Protein AF-A0AAV5I0A6-F1 (afdb_monomer_lite)

pLDDT: mean 80.58, std 17.85, range [35.38, 98.12]

Radius of gyration: 19.52 Å; chains: 1; bounding box: 38×43×56 Å

InterPro domains:
  IPR002885 Pentatricopeptide repeat [PS51375] (65-99)
  IPR002885 Pentatricopeptide repeat [TIGR00756] (70-101)
  IPR011990 Tetratricopeptide-like helical domain superfamily [G3DSA:1.25.40.10] (4-152)
  IPR044646 Pentatricopeptide repeat-containing protein EMB1417-like [PTHR46782] (16-149)

Foldseek 3Di:
DVVVVVVVVVVVVLLVVVVVCVVVVPDPDLVVLLVSLVVCLVVVVLVSNVVSVVVCCVPPVQNRALSVLLSNLVSCLSVVNLVVLVVSVVSCVVSVNQHDPVSLVSNLVSCVVVVNNVVSLVSCVVRPDQWDFDQDPNDTDIDGDPSPPPPPPPD

Secondary structure (DSSP, 8-state):
-HHHHHHHHHHHHHHHHHHHHHHTTS---HHHHHHHHHHHHHTT-HHHHHHHHHHHHHH-TTT--HHHHHHHHHHHHHTT-HHHHHHHHHHHHHTT-PPPHHHHHHHHHHHHHTT-HHHHHHHHHHHS-SEEEEEETTEEEEEE-STTTTSSS--

Sequence (155 aa):
MVYVVSLNYMRLSGCQLAKWMLGKGQGTTMGTYDTLLLAFDVDKRVDEAESLWNMILHTHTRSISKRLFSRMISLYDHHNMPEKMIEVFADMEELGVRPDEDTVRRIASAFKKLRQEEKQKLVLRRYMSKWKFVHFQDERVRMRRYLSEDEDSIN

Structure (mmCIF, N/CA/C/O backbone):
data_AF-A0AAV5I0A6-F1
#
_entry.id   AF-A0AAV5I0A6-F1
#
loop_
_atom_site.group_PDB
_atom_site.id
_atom_site.type_symbol
_atom_site.label_atom_id
_atom_site.label_alt_id
_atom_site.label_comp_id
_atom_site.label_asym_id
_atom_site.label_entity_id
_atom_site.label_seq_id
_atom_site.pdbx_PDB_ins_code
_atom_site.Cartn_x
_atom_site.Cartn_y
_atom_site.Cartn_z
_atom_site.occupancy
_atom_site.B_iso_or_equiv
_atom_site.auth_seq_id
_atom_site.auth_comp_id
_atom_site.auth_asym_id
_atom_site.auth_atom_id
_atom_site.pdbx_PDB_model_num
ATOM 1 N N . MET A 1 1 ? 14.684 28.749 -17.707 1.00 46.88 1 MET A N 1
ATOM 2 C CA . MET A 1 1 ? 14.200 27.929 -18.845 1.00 46.88 1 MET A CA 1
ATOM 3 C C . MET A 1 1 ? 14.902 26.574 -18.992 1.00 46.88 1 MET A C 1
ATOM 5 O O . MET A 1 1 ? 14.248 25.650 -19.443 1.00 46.88 1 MET A O 1
ATOM 9 N N . VAL A 1 2 ? 16.157 26.394 -18.558 1.00 43.47 2 VAL A N 1
ATOM 10 C CA . VAL A 1 2 ? 16.893 25.112 -18.701 1.00 43.47 2 VAL A CA 1
ATOM 11 C C . VAL A 1 2 ? 16.328 23.967 -17.829 1.00 43.47 2 VAL A C 1
ATOM 13 O O . VAL A 1 2 ? 16.230 22.832 -18.280 1.00 43.47 2 VAL A O 1
ATOM 16 N N . TYR A 1 3 ? 15.844 24.266 -16.617 1.00 35.38 3 TYR A N 1
ATOM 17 C CA . TYR A 1 3 ? 15.277 23.263 -15.696 1.00 35.38 3 TYR A CA 1
ATOM 18 C C . TYR A 1 3 ? 13.961 22.636 -16.173 1.00 35.38 3 TYR A C 1
ATOM 20 O O . TYR A 1 3 ? 13.725 21.451 -15.964 1.00 35.38 3 TYR A O 1
ATOM 28 N N . VAL A 1 4 ? 13.112 23.414 -16.847 1.00 40.81 4 VAL A N 1
ATOM 29 C CA . VAL A 1 4 ? 11.806 22.944 -17.336 1.00 40.81 4 VAL A CA 1
ATOM 30 C C . VAL A 1 4 ? 11.981 21.974 -18.508 1.00 40.81 4 VAL A C 1
ATOM 32 O O . VAL A 1 4 ? 11.193 21.047 -18.659 1.00 40.81 4 VAL A O 1
ATOM 35 N N . VAL A 1 5 ? 13.038 22.135 -19.310 1.00 39.62 5 VAL A N 1
ATOM 36 C CA . VAL A 1 5 ? 13.347 21.240 -20.435 1.00 39.62 5 VAL A CA 1
ATOM 37 C C . VAL A 1 5 ? 13.942 19.919 -19.938 1.00 39.62 5 VAL A C 1
ATOM 39 O O . VAL A 1 5 ? 13.497 18.870 -20.393 1.00 39.62 5 VAL A O 1
ATOM 42 N N . SER A 1 6 ? 14.843 19.938 -18.945 1.00 46.62 6 SER A N 1
ATOM 43 C CA . SER A 1 6 ? 15.351 18.705 -18.311 1.00 46.62 6 SER A CA 1
ATOM 44 C C . SER A 1 6 ? 14.270 17.932 -17.553 1.00 46.62 6 SER A C 1
ATOM 46 O O . SER A 1 6 ? 14.219 16.708 -17.661 1.00 46.62 6 SER A O 1
ATOM 48 N N . LEU A 1 7 ? 13.361 18.620 -16.846 1.00 45.78 7 LEU A N 1
ATOM 49 C CA . LEU A 1 7 ? 12.215 17.952 -16.224 1.00 45.78 7 LEU A CA 1
ATOM 50 C C . LEU A 1 7 ? 11.287 17.348 -17.279 1.00 45.78 7 LEU A C 1
ATOM 52 O O . LEU A 1 7 ? 10.890 16.205 -17.125 1.00 45.78 7 LEU A O 1
ATOM 56 N N . ASN A 1 8 ? 10.972 18.058 -18.370 1.00 42.03 8 ASN A N 1
ATOM 57 C CA . ASN A 1 8 ? 10.131 17.508 -19.442 1.00 42.03 8 ASN A CA 1
ATOM 58 C C . ASN A 1 8 ? 10.797 16.335 -20.188 1.00 42.03 8 ASN A C 1
ATOM 60 O O . ASN A 1 8 ? 10.099 15.401 -20.583 1.00 42.03 8 ASN A O 1
ATOM 64 N N . TYR A 1 9 ? 12.129 16.324 -20.310 1.00 47.38 9 TYR A N 1
ATOM 65 C CA . TYR A 1 9 ? 12.881 15.182 -20.843 1.00 47.38 9 TYR A CA 1
ATOM 66 C C . TYR A 1 9 ? 12.812 13.949 -19.924 1.00 47.38 9 TYR A C 1
ATOM 68 O O . TYR A 1 9 ? 12.646 12.835 -20.422 1.00 47.38 9 TYR A O 1
ATOM 76 N N . MET A 1 10 ? 12.856 14.116 -18.594 1.00 48.41 10 MET A N 1
ATOM 77 C CA . MET A 1 10 ? 12.608 13.021 -17.631 1.00 48.41 10 MET A CA 1
ATOM 78 C C . MET A 1 10 ? 11.121 12.608 -17.568 1.00 48.41 10 MET A C 1
ATOM 80 O O . MET A 1 10 ? 10.777 11.433 -17.425 1.00 48.41 10 MET A O 1
ATOM 84 N N . ARG A 1 11 ? 10.212 13.571 -17.760 1.00 46.62 11 ARG A N 1
ATOM 85 C CA . ARG A 1 11 ? 8.754 13.383 -17.722 1.00 46.62 11 ARG A CA 1
ATOM 86 C C . ARG A 1 11 ? 8.248 12.516 -18.875 1.00 46.62 11 ARG A C 1
ATOM 88 O O . ARG A 1 11 ? 7.409 11.653 -18.659 1.00 46.62 11 ARG A O 1
ATOM 95 N N . LEU A 1 12 ? 8.784 12.663 -20.085 1.00 50.75 12 LEU A N 1
ATOM 96 C CA . LEU A 1 12 ? 8.392 11.817 -21.225 1.00 50.75 12 LEU A CA 1
ATOM 97 C C . LEU A 1 12 ? 9.100 10.452 -21.245 1.00 50.75 12 LEU A C 1
ATOM 99 O O . LEU A 1 12 ? 8.555 9.482 -21.778 1.00 50.75 12 LEU A O 1
ATOM 103 N N . SER A 1 13 ? 10.277 10.341 -20.625 1.00 57.84 13 SER A N 1
ATOM 104 C CA . SER A 1 13 ? 11.087 9.122 -20.678 1.00 57.84 13 SER A CA 1
ATOM 105 C C . SER A 1 13 ? 10.595 8.010 -19.755 1.00 57.84 13 SER A C 1
ATOM 107 O O . SER A 1 13 ? 10.750 6.863 -20.133 1.00 57.84 13 SER A O 1
ATOM 109 N N . GLY A 1 14 ? 9.926 8.274 -18.627 1.00 55.72 14 GLY A N 1
ATOM 110 C CA . GLY A 1 14 ? 9.429 7.202 -17.734 1.00 55.72 14 GLY A CA 1
ATOM 111 C C . GLY A 1 14 ? 8.536 6.154 -18.429 1.00 55.72 14 GLY A C 1
ATOM 112 O O . GLY A 1 14 ? 8.815 4.955 -18.391 1.00 55.72 14 GLY A O 1
ATOM 113 N N . CYS A 1 15 ? 7.504 6.600 -19.153 1.00 57.00 15 CYS A N 1
ATOM 114 C CA . CYS A 1 15 ? 6.607 5.715 -19.908 1.00 57.00 15 CYS A CA 1
ATOM 115 C C . CYS A 1 15 ? 7.276 5.080 -21.138 1.00 57.00 15 CYS A C 1
ATOM 117 O O . CYS A 1 15 ? 6.988 3.932 -21.479 1.00 57.00 15 CYS A O 1
ATOM 119 N N . GLN A 1 16 ? 8.170 5.806 -21.815 1.00 60.44 16 GLN A N 1
ATOM 120 C CA . GLN A 1 16 ? 8.920 5.276 -22.959 1.00 60.44 16 GLN A CA 1
ATOM 121 C C . GLN A 1 16 ? 9.974 4.252 -22.526 1.00 60.44 16 GLN A C 1
ATOM 123 O O . GLN A 1 16 ? 10.158 3.253 -2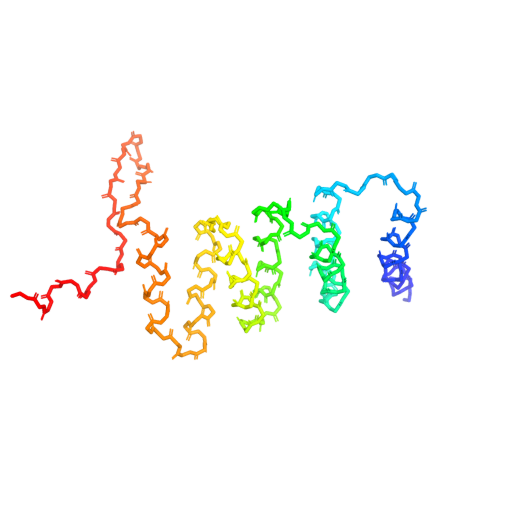3.210 1.00 60.44 16 GLN A O 1
ATOM 128 N N . LEU A 1 17 ? 10.608 4.458 -21.374 1.00 58.78 17 LEU A N 1
ATOM 129 C CA . LEU A 1 17 ? 11.594 3.570 -20.771 1.00 58.78 17 LEU A CA 1
ATOM 130 C C . LEU A 1 17 ? 10.922 2.292 -20.279 1.00 58.78 17 LEU A C 1
ATOM 132 O O . LEU A 1 17 ? 11.409 1.211 -20.589 1.00 58.78 17 LEU A O 1
ATOM 136 N N . ALA A 1 18 ? 9.758 2.394 -19.625 1.00 58.69 18 ALA A N 1
ATOM 137 C CA . ALA A 1 18 ? 8.948 1.227 -19.287 1.00 58.69 18 ALA A CA 1
ATOM 138 C C . ALA A 1 18 ? 8.587 0.426 -20.551 1.00 58.69 18 ALA A C 1
ATOM 140 O O . ALA A 1 18 ? 8.873 -0.766 -20.623 1.00 58.69 18 ALA A O 1
ATOM 141 N N . LYS A 1 19 ? 8.055 1.081 -21.595 1.00 63.09 19 LYS A N 1
ATOM 142 C CA . LYS A 1 19 ? 7.735 0.428 -22.880 1.00 63.09 19 LYS A CA 1
ATOM 143 C C . LYS A 1 19 ? 8.963 -0.188 -23.564 1.00 63.09 19 LYS A C 1
ATOM 145 O O . LYS A 1 19 ? 8.866 -1.287 -24.102 1.00 63.09 19 LYS A O 1
ATOM 150 N N . TRP A 1 20 ? 10.111 0.486 -23.534 1.00 65.44 20 TRP A N 1
ATOM 151 C CA . TRP A 1 20 ? 11.358 0.018 -24.145 1.00 65.44 20 TRP A CA 1
ATOM 152 C C . TRP A 1 20 ? 11.959 -1.177 -23.396 1.00 65.44 20 TRP A C 1
ATOM 154 O O . TRP A 1 20 ? 12.322 -2.168 -24.027 1.00 65.44 20 TRP A O 1
ATOM 164 N N . MET A 1 21 ? 12.005 -1.124 -22.061 1.00 62.78 21 MET A N 1
ATOM 165 C CA . MET A 1 21 ? 12.484 -2.227 -21.222 1.00 62.78 21 MET A CA 1
ATOM 166 C C . MET A 1 21 ? 11.595 -3.466 -21.366 1.00 62.78 21 MET A C 1
ATOM 168 O O . MET A 1 21 ? 12.098 -4.581 -21.491 1.00 62.78 21 MET A O 1
ATOM 172 N N . LEU A 1 22 ? 10.275 -3.267 -21.434 1.00 60.78 22 LEU A N 1
ATOM 173 C CA . LEU A 1 22 ? 9.309 -4.345 -21.647 1.00 60.78 22 LEU A CA 1
ATOM 174 C C . LEU A 1 22 ? 9.416 -4.944 -23.059 1.00 60.78 22 LEU A C 1
ATOM 176 O O . LEU A 1 22 ? 9.410 -6.162 -23.206 1.00 60.78 22 LEU A O 1
ATOM 180 N N . GLY A 1 23 ? 9.596 -4.115 -24.093 1.00 60.81 23 GLY A N 1
ATOM 181 C CA . GLY A 1 23 ? 9.735 -4.566 -25.484 1.00 60.81 23 GLY A CA 1
ATOM 182 C C . GLY A 1 23 ? 11.017 -5.353 -25.784 1.00 60.81 23 GLY A C 1
ATOM 183 O O . GLY A 1 23 ? 11.106 -6.004 -26.822 1.00 60.81 23 GLY A O 1
ATOM 184 N N . LYS A 1 24 ? 12.015 -5.312 -24.891 1.00 58.19 24 LYS A N 1
ATOM 185 C CA . LYS A 1 24 ? 13.283 -6.048 -25.028 1.00 5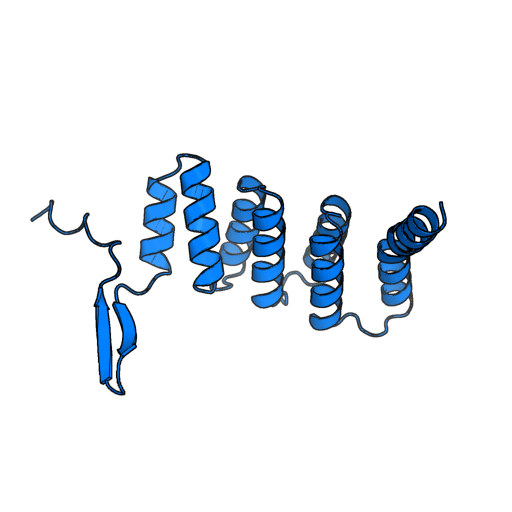8.19 24 LYS A CA 1
ATOM 186 C C . LYS A 1 24 ? 13.324 -7.362 -24.242 1.00 58.19 24 LYS A C 1
ATOM 188 O O . LYS A 1 24 ? 14.305 -8.089 -24.370 1.00 58.19 24 LYS A O 1
ATOM 193 N N . GLY A 1 25 ? 12.302 -7.670 -23.435 1.00 53.81 25 GLY A N 1
ATOM 194 C CA . GLY A 1 25 ? 12.231 -8.904 -22.638 1.00 53.81 25 GLY A CA 1
ATOM 195 C C . GLY A 1 25 ? 13.320 -9.046 -21.561 1.00 53.81 25 GLY A C 1
ATOM 196 O O . GLY A 1 25 ? 13.416 -10.090 -20.921 1.00 53.81 25 GLY A O 1
ATOM 197 N N . GLN A 1 26 ? 14.145 -8.018 -21.344 1.00 47.72 26 GLN A N 1
ATOM 198 C CA . GLN A 1 26 ? 15.196 -8.013 -20.332 1.00 47.72 26 GLN A CA 1
ATOM 199 C C . GLN A 1 26 ? 14.718 -7.251 -19.096 1.00 47.72 26 GLN A C 1
ATOM 201 O O . GLN A 1 26 ? 14.418 -6.062 -19.159 1.00 47.72 26 GLN A O 1
ATOM 206 N N . GLY A 1 27 ? 14.685 -7.931 -17.949 1.00 53.25 27 GLY A N 1
ATOM 207 C CA . GLY A 1 27 ? 14.543 -7.262 -16.656 1.00 53.25 27 GLY A CA 1
ATOM 208 C C . GLY A 1 27 ? 13.115 -6.935 -16.217 1.00 53.25 27 GLY A C 1
ATOM 209 O O . GLY A 1 27 ? 12.938 -5.985 -15.460 1.00 53.25 27 GLY A O 1
ATOM 210 N N . THR A 1 28 ? 12.099 -7.720 -16.586 1.00 64.62 28 THR A N 1
ATOM 211 C CA . THR A 1 28 ? 10.746 -7.637 -15.988 1.00 64.62 28 THR A CA 1
ATOM 212 C C . THR A 1 28 ? 10.690 -8.324 -14.623 1.00 64.62 28 THR A C 1
ATOM 214 O O . THR A 1 28 ? 9.885 -9.216 -14.369 1.00 64.62 28 THR A O 1
ATOM 217 N N . THR A 1 29 ? 11.617 -7.963 -13.740 1.00 77.38 29 THR A N 1
ATOM 218 C CA . THR A 1 29 ? 11.633 -8.481 -12.372 1.00 77.38 29 THR A CA 1
ATOM 219 C C . THR A 1 29 ? 10.771 -7.601 -11.475 1.00 77.38 29 THR A C 1
ATOM 221 O O . THR A 1 29 ? 10.590 -6.410 -11.733 1.00 77.38 29 THR A O 1
ATOM 224 N N . MET A 1 30 ? 10.289 -8.164 -10.366 1.00 82.88 30 MET A N 1
ATOM 225 C CA . MET A 1 30 ? 9.542 -7.412 -9.350 1.00 82.88 30 MET A CA 1
ATOM 226 C C . MET A 1 30 ? 10.318 -6.184 -8.835 1.00 82.88 30 MET A C 1
ATOM 228 O O . MET A 1 30 ? 9.706 -5.178 -8.491 1.00 82.88 30 MET A O 1
ATOM 232 N N . GLY A 1 31 ? 11.658 -6.236 -8.827 1.00 83.88 31 GLY A N 1
ATOM 233 C CA . GLY A 1 31 ? 12.511 -5.109 -8.439 1.00 83.88 31 GLY A CA 1
ATOM 234 C C . GLY A 1 31 ? 12.450 -3.937 -9.423 1.00 83.88 31 GLY A C 1
ATOM 235 O O . GLY A 1 31 ? 12.377 -2.790 -9.000 1.00 83.88 31 GLY A O 1
ATOM 236 N N . THR A 1 32 ? 12.398 -4.216 -10.725 1.00 83.62 32 THR A N 1
ATOM 237 C CA . THR A 1 32 ? 12.249 -3.186 -11.763 1.00 83.62 32 THR A CA 1
ATOM 238 C C . THR A 1 32 ? 10.918 -2.453 -11.636 1.00 83.62 32 THR A C 1
ATOM 240 O O . THR A 1 32 ? 10.880 -1.224 -11.669 1.00 83.62 32 THR A O 1
ATOM 243 N N . TYR A 1 33 ? 9.826 -3.202 -11.451 1.00 87.69 33 TYR A N 1
ATOM 244 C CA . TYR A 1 33 ? 8.502 -2.623 -11.234 1.00 87.69 33 TYR A CA 1
ATOM 245 C C . TYR A 1 33 ? 8.467 -1.754 -9.978 1.00 87.69 33 TYR A C 1
ATOM 247 O O . TYR A 1 33 ? 7.938 -0.647 -10.018 1.00 87.69 33 TYR A O 1
ATOM 255 N N . ASP A 1 34 ? 9.093 -2.214 -8.892 1.00 90.75 34 ASP A N 1
ATOM 256 C CA . ASP A 1 34 ? 9.232 -1.442 -7.658 1.00 90.75 34 ASP A CA 1
ATOM 257 C C . ASP A 1 34 ? 9.938 -0.106 -7.939 1.00 90.75 34 ASP A C 1
ATOM 259 O O . ASP A 1 34 ? 9.389 0.951 -7.637 1.00 90.75 34 ASP A O 1
ATOM 263 N N . THR A 1 35 ? 11.109 -0.116 -8.579 1.00 89.88 35 THR A N 1
ATOM 264 C CA . THR A 1 35 ? 11.845 1.120 -8.893 1.00 89.88 35 THR A CA 1
ATOM 265 C C . THR A 1 35 ? 11.038 2.084 -9.765 1.00 89.88 35 THR A C 1
ATOM 267 O O . THR A 1 35 ? 11.026 3.282 -9.485 1.00 89.88 35 THR A O 1
ATOM 270 N N . LEU A 1 36 ? 10.328 1.586 -10.781 1.00 89.44 36 LEU A N 1
ATOM 271 C CA . LEU A 1 36 ? 9.495 2.425 -11.649 1.00 89.44 36 LEU A CA 1
ATOM 272 C C . LEU A 1 36 ? 8.324 3.057 -10.890 1.00 89.44 36 LEU A C 1
ATOM 274 O O . LEU A 1 36 ? 8.098 4.258 -11.010 1.00 89.44 36 LEU A O 1
ATOM 278 N N . LEU A 1 37 ? 7.620 2.280 -10.062 1.00 92.75 37 LEU A N 1
ATOM 279 C CA . LEU A 1 37 ? 6.537 2.803 -9.226 1.00 92.75 37 LEU A CA 1
ATOM 280 C C . LEU A 1 37 ? 7.041 3.856 -8.232 1.00 92.75 37 LEU A C 1
ATOM 282 O O . LEU A 1 37 ? 6.356 4.848 -8.005 1.00 92.75 37 LEU A O 1
ATOM 286 N N . LEU A 1 38 ? 8.245 3.680 -7.672 1.00 92.38 38 LEU A N 1
ATOM 287 C CA . LEU A 1 38 ? 8.856 4.694 -6.805 1.00 92.38 38 LEU A CA 1
ATOM 288 C C . LEU A 1 38 ? 9.139 5.995 -7.559 1.00 92.38 38 LEU A C 1
ATOM 290 O O . LEU A 1 38 ? 8.876 7.071 -7.035 1.00 92.38 38 LEU A O 1
ATOM 294 N N . ALA A 1 39 ? 9.678 5.901 -8.776 1.00 89.50 39 ALA A N 1
ATOM 295 C CA . ALA A 1 39 ? 9.961 7.077 -9.589 1.00 89.50 39 ALA A CA 1
ATOM 296 C C . ALA A 1 39 ? 8.672 7.849 -9.913 1.00 89.50 39 ALA A C 1
ATOM 298 O O . ALA A 1 39 ? 8.631 9.067 -9.756 1.00 89.50 39 ALA A O 1
ATOM 299 N N . PHE A 1 40 ? 7.597 7.142 -10.280 1.00 91.06 40 PHE A N 1
ATOM 300 C CA . PHE A 1 40 ? 6.303 7.778 -10.524 1.00 91.06 40 PHE A CA 1
ATOM 301 C C . PHE A 1 40 ? 5.695 8.408 -9.266 1.00 91.06 40 PHE A C 1
ATOM 303 O O . PHE A 1 40 ? 5.126 9.494 -9.358 1.00 91.06 40 PHE A O 1
ATOM 310 N N . ASP A 1 41 ? 5.844 7.773 -8.100 1.00 93.94 41 ASP A N 1
ATOM 311 C CA . ASP A 1 41 ? 5.402 8.340 -6.821 1.00 93.94 41 ASP A CA 1
ATOM 312 C C . ASP A 1 41 ? 6.090 9.685 -6.533 1.00 93.94 41 ASP A C 1
ATOM 314 O O . ASP A 1 41 ? 5.426 10.702 -6.319 1.00 93.94 41 ASP A O 1
ATOM 318 N N . VAL A 1 42 ? 7.426 9.711 -6.620 1.00 91.25 42 VAL A N 1
ATOM 319 C CA . VAL A 1 42 ? 8.244 10.912 -6.374 1.00 91.25 42 VAL A CA 1
ATOM 320 C C . VAL A 1 42 ? 7.914 12.033 -7.365 1.00 91.25 42 VAL A C 1
ATOM 322 O O . VAL A 1 42 ? 7.811 13.196 -6.968 1.00 91.25 42 VAL A O 1
ATOM 325 N N . ASP A 1 43 ? 7.678 11.691 -8.632 1.00 90.19 43 ASP A N 1
ATOM 326 C CA . ASP A 1 43 ? 7.323 12.649 -9.684 1.00 90.19 43 ASP A CA 1
ATOM 327 C C . ASP A 1 43 ? 5.844 13.090 -9.650 1.00 90.19 43 ASP A C 1
ATOM 329 O O . ASP A 1 43 ? 5.432 13.916 -10.471 1.00 90.19 43 ASP A O 1
ATOM 333 N N . LYS A 1 44 ? 5.031 12.563 -8.721 1.00 91.75 44 LYS A N 1
ATOM 334 C CA . LYS A 1 44 ? 3.574 12.792 -8.629 1.00 91.75 44 LYS A CA 1
ATOM 335 C C . LYS A 1 44 ? 2.806 12.378 -9.890 1.00 91.75 44 LYS A C 1
ATOM 337 O O . LYS A 1 44 ? 1.823 13.004 -10.285 1.00 91.75 44 LYS A O 1
ATOM 342 N N . ARG A 1 45 ? 3.275 11.317 -10.538 1.00 90.69 45 ARG A N 1
ATOM 343 C CA . ARG A 1 45 ? 2.784 10.778 -11.811 1.00 90.69 45 ARG A CA 1
ATOM 344 C C . ARG A 1 45 ? 1.853 9.591 -11.578 1.00 90.69 45 ARG A C 1
ATOM 346 O O . ARG A 1 45 ? 2.137 8.467 -11.987 1.00 90.69 45 ARG A O 1
ATOM 353 N N . VAL A 1 46 ? 0.751 9.845 -10.872 1.00 93.81 46 VAL A N 1
ATOM 354 C CA . VAL A 1 46 ? -0.149 8.785 -10.389 1.00 93.81 46 VAL A CA 1
ATOM 355 C C . VAL A 1 46 ? -0.738 7.981 -11.547 1.00 93.81 46 VAL A C 1
ATOM 357 O O . VAL A 1 46 ? -0.579 6.769 -11.553 1.00 93.81 46 VAL A O 1
ATOM 360 N N . ASP A 1 47 ? -1.297 8.626 -12.574 1.00 91.06 47 ASP A N 1
ATOM 361 C CA . ASP A 1 47 ? -1.951 7.949 -13.713 1.00 91.06 47 ASP A CA 1
ATOM 362 C C . ASP A 1 47 ? -1.042 6.928 -14.428 1.00 91.06 47 ASP A C 1
ATOM 364 O O . ASP A 1 47 ? -1.471 5.872 -14.908 1.00 91.06 47 ASP A O 1
ATOM 368 N N . GLU A 1 48 ? 0.251 7.233 -14.492 1.00 89.56 48 GLU A N 1
ATOM 369 C CA . GLU A 1 48 ? 1.251 6.388 -15.143 1.00 89.56 48 GLU A CA 1
ATOM 370 C C . GLU A 1 48 ? 1.662 5.227 -14.236 1.00 89.56 48 GLU A C 1
ATOM 372 O O . GLU A 1 48 ? 1.841 4.105 -14.721 1.00 89.56 48 GLU A O 1
ATOM 377 N N . ALA A 1 49 ? 1.715 5.460 -12.920 1.00 93.06 49 ALA A N 1
ATOM 378 C CA . ALA A 1 49 ? 1.839 4.392 -11.936 1.00 93.06 49 ALA A CA 1
ATOM 379 C C . ALA A 1 49 ? 0.644 3.429 -11.996 1.00 93.06 49 ALA A C 1
ATOM 381 O O . ALA A 1 49 ? 0.851 2.219 -11.963 1.00 93.06 49 ALA A O 1
ATOM 382 N N . GLU A 1 50 ? -0.585 3.929 -12.164 1.00 93.12 50 GLU A N 1
ATOM 383 C CA . GLU A 1 50 ? -1.781 3.082 -12.300 1.00 93.12 50 GLU A CA 1
ATOM 384 C C . GLU A 1 50 ? -1.757 2.257 -13.576 1.00 93.12 50 GLU A C 1
ATOM 386 O O . GLU A 1 50 ? -2.052 1.064 -13.565 1.00 93.12 50 GLU A O 1
ATOM 391 N N . SER A 1 51 ? -1.362 2.879 -14.686 1.00 89.88 51 SER A N 1
ATOM 392 C CA . SER A 1 51 ? -1.215 2.185 -15.964 1.00 89.88 51 SER A CA 1
ATOM 393 C C . SER A 1 51 ? -0.198 1.043 -15.854 1.00 89.88 51 SER A C 1
ATOM 395 O O . SER A 1 51 ? -0.440 -0.061 -16.350 1.00 89.88 51 SER A O 1
ATOM 397 N N . LEU A 1 52 ? 0.924 1.282 -15.164 1.00 88.88 52 LEU A N 1
ATOM 398 C CA . LEU A 1 52 ? 1.920 0.251 -14.883 1.00 88.88 52 LEU A CA 1
ATOM 399 C C . LEU A 1 52 ? 1.379 -0.822 -13.926 1.00 88.88 52 LEU A C 1
ATOM 401 O O . LEU A 1 52 ? 1.588 -2.008 -14.167 1.00 88.88 52 LEU A O 1
ATOM 405 N N . TRP A 1 53 ? 0.666 -0.431 -12.871 1.00 92.19 53 TRP A N 1
ATOM 406 C CA . TRP A 1 53 ? 0.074 -1.351 -11.901 1.00 92.19 53 TRP A CA 1
ATOM 407 C C . TRP A 1 53 ? -0.937 -2.299 -12.544 1.00 92.19 53 TRP A C 1
ATOM 409 O O . TRP A 1 53 ? -0.828 -3.516 -12.394 1.00 92.19 53 TRP A O 1
ATOM 419 N N . ASN A 1 54 ? -1.852 -1.761 -13.349 1.00 90.00 54 ASN A N 1
ATOM 420 C CA . ASN A 1 54 ? -2.824 -2.547 -14.097 1.00 90.00 54 ASN A CA 1
ATOM 421 C C . ASN A 1 54 ? -2.122 -3.544 -15.020 1.00 90.00 54 ASN A C 1
ATOM 423 O O . ASN A 1 54 ? -2.468 -4.722 -15.038 1.00 90.00 54 ASN A O 1
ATOM 427 N N . MET A 1 55 ? -1.083 -3.119 -15.738 1.00 85.62 55 MET A N 1
ATOM 428 C CA . MET A 1 55 ? -0.287 -4.033 -16.558 1.00 85.62 55 MET A CA 1
ATOM 429 C C . MET A 1 55 ? 0.343 -5.164 -15.724 1.00 85.62 55 MET A C 1
ATOM 431 O O . MET A 1 55 ? 0.311 -6.323 -16.148 1.00 85.62 55 MET A O 1
ATOM 435 N N . ILE A 1 56 ? 0.885 -4.860 -14.538 1.00 86.75 56 ILE A N 1
ATOM 436 C CA . ILE A 1 56 ? 1.462 -5.866 -13.633 1.00 86.75 56 ILE A CA 1
ATOM 437 C C . ILE A 1 56 ? 0.394 -6.870 -13.190 1.00 86.75 56 ILE A C 1
ATOM 439 O O . ILE A 1 56 ? 0.648 -8.070 -13.281 1.00 86.75 56 ILE A O 1
ATOM 443 N N . LEU A 1 57 ? -0.795 -6.408 -12.786 1.00 85.12 57 LEU A N 1
ATOM 444 C CA . LEU A 1 57 ? -1.919 -7.267 -12.389 1.00 85.12 57 LEU A CA 1
ATOM 445 C C . LEU A 1 57 ? -2.329 -8.243 -13.499 1.00 85.12 57 LEU A C 1
ATOM 447 O O . LEU A 1 57 ? -2.479 -9.442 -13.254 1.00 85.12 57 LEU A O 1
ATOM 451 N N . HIS A 1 58 ? -2.432 -7.756 -14.736 1.00 81.88 58 HIS A N 1
ATOM 452 C CA . HIS A 1 58 ? -2.802 -8.589 -15.883 1.00 81.88 58 HIS A CA 1
ATOM 453 C C . HIS A 1 58 ? -1.705 -9.592 -16.266 1.00 81.88 58 HIS A C 1
ATOM 455 O O . HIS A 1 58 ? -2.008 -10.694 -16.713 1.00 81.88 58 HIS A O 1
ATOM 461 N N . THR A 1 59 ? -0.433 -9.228 -16.089 1.00 79.19 59 THR A N 1
ATOM 462 C CA . THR A 1 59 ? 0.699 -10.062 -16.525 1.00 79.19 59 THR A CA 1
ATOM 463 C C . THR A 1 59 ? 1.130 -11.074 -15.456 1.00 79.19 59 THR A C 1
ATOM 465 O O . THR A 1 59 ? 1.552 -12.180 -15.781 1.00 79.19 59 THR A O 1
ATOM 468 N N . HIS A 1 60 ? 1.033 -10.713 -14.174 1.00 75.19 60 HIS A N 1
ATOM 469 C CA . HIS A 1 60 ? 1.631 -11.444 -13.049 1.00 75.19 60 HIS A CA 1
ATOM 470 C C . HIS A 1 60 ? 0.619 -11.767 -11.943 1.00 75.19 60 HIS A C 1
ATOM 472 O O . HIS A 1 60 ? 0.957 -11.754 -10.762 1.00 75.19 60 HIS A O 1
ATOM 478 N N . THR A 1 61 ? -0.621 -12.088 -12.308 1.00 66.50 61 THR A N 1
ATOM 479 C CA . THR A 1 61 ? -1.790 -12.131 -11.408 1.00 66.50 61 THR A CA 1
ATOM 480 C C . THR A 1 61 ? -1.604 -12.966 -10.131 1.00 66.50 61 THR A C 1
ATOM 482 O O . THR A 1 61 ? -2.201 -12.657 -9.109 1.00 66.50 61 THR A O 1
ATOM 485 N N . ARG A 1 62 ? -0.761 -14.012 -10.144 1.00 66.81 62 ARG A N 1
ATOM 486 C CA . ARG A 1 62 ? -0.525 -14.905 -8.986 1.00 66.81 62 ARG A CA 1
ATOM 487 C C . ARG A 1 62 ? 0.842 -14.766 -8.313 1.00 66.81 62 ARG A C 1
ATOM 489 O O . ARG A 1 62 ? 1.129 -15.511 -7.381 1.00 66.81 62 ARG A O 1
ATOM 496 N N . SER A 1 63 ? 1.705 -13.869 -8.781 1.00 79.56 63 SER A N 1
ATOM 497 C CA . SER A 1 63 ? 3.097 -13.776 -8.311 1.00 79.56 63 SER A CA 1
ATOM 498 C C . SER A 1 63 ? 3.504 -12.384 -7.832 1.00 79.56 63 SER A C 1
ATOM 500 O O . SER A 1 63 ? 4.683 -12.146 -7.561 1.00 79.56 63 SER A O 1
ATOM 502 N N . ILE A 1 64 ? 2.548 -11.464 -7.681 1.00 86.12 64 ILE A N 1
ATOM 503 C CA . ILE A 1 64 ? 2.828 -10.120 -7.175 1.00 86.12 64 ILE A CA 1
ATOM 504 C C . ILE A 1 64 ? 3.308 -10.202 -5.730 1.00 86.12 64 ILE A C 1
ATOM 506 O O . ILE A 1 64 ? 2.651 -10.744 -4.842 1.00 86.12 64 ILE A O 1
ATOM 510 N N . SER A 1 65 ? 4.488 -9.640 -5.487 1.00 89.62 65 SER A N 1
ATOM 511 C CA . SER A 1 65 ? 5.069 -9.628 -4.150 1.00 89.62 65 SER A CA 1
ATOM 512 C C . SER A 1 65 ? 4.313 -8.682 -3.212 1.00 89.62 65 SER A C 1
ATOM 514 O O . SER A 1 65 ? 3.914 -7.587 -3.612 1.00 89.62 65 SER A O 1
ATOM 516 N N . LYS A 1 66 ? 4.234 -9.040 -1.922 1.00 93.88 66 LYS A N 1
ATOM 517 C CA . LYS A 1 66 ? 3.730 -8.161 -0.847 1.00 93.88 66 LYS A CA 1
ATOM 518 C C . LYS A 1 66 ? 4.305 -6.743 -0.927 1.00 93.88 66 LYS A C 1
ATOM 520 O O . LYS A 1 66 ? 3.584 -5.774 -0.746 1.00 93.88 66 LYS A O 1
ATOM 525 N N . ARG A 1 67 ? 5.601 -6.625 -1.235 1.00 93.31 67 ARG A N 1
ATOM 526 C CA . ARG A 1 67 ? 6.305 -5.341 -1.340 1.00 93.31 67 ARG A CA 1
ATOM 527 C C . ARG A 1 67 ? 5.701 -4.418 -2.402 1.00 93.31 67 ARG A C 1
ATOM 529 O O . ARG A 1 67 ? 5.624 -3.220 -2.160 1.00 93.31 67 ARG A O 1
ATOM 536 N N . LEU A 1 68 ? 5.275 -4.955 -3.547 1.00 93.38 68 LEU A N 1
ATOM 537 C CA . LEU A 1 68 ? 4.676 -4.147 -4.613 1.00 93.38 68 LEU A CA 1
ATOM 538 C C . LEU A 1 68 ? 3.289 -3.629 -4.227 1.00 93.38 68 LEU A C 1
ATOM 540 O O . LEU A 1 68 ? 2.987 -2.469 -4.487 1.00 93.38 68 LEU A O 1
ATOM 544 N N . PHE A 1 69 ? 2.491 -4.440 -3.532 1.00 95.75 69 PHE A N 1
ATOM 545 C CA . PHE A 1 69 ? 1.239 -3.959 -2.953 1.00 95.75 69 PHE A CA 1
ATOM 546 C C . PHE A 1 69 ? 1.478 -2.850 -1.922 1.00 95.75 69 PHE A C 1
ATOM 548 O O . PHE A 1 69 ? 0.891 -1.775 -2.034 1.00 95.75 69 PHE A O 1
ATOM 555 N N . SER A 1 70 ? 2.401 -3.060 -0.972 1.00 96.62 70 SER A N 1
ATOM 556 C CA . SER A 1 70 ? 2.771 -2.026 0.006 1.00 96.62 70 SER A CA 1
ATOM 557 C C . SER A 1 70 ? 3.256 -0.743 -0.688 1.00 96.62 70 SER A C 1
ATOM 559 O O . SER A 1 70 ? 2.949 0.358 -0.231 1.00 96.62 70 SER A O 1
ATOM 561 N N . ARG A 1 71 ? 3.974 -0.860 -1.818 1.00 96.31 71 ARG A N 1
ATOM 562 C CA . ARG A 1 71 ? 4.405 0.285 -2.635 1.00 96.31 71 ARG A CA 1
ATOM 563 C C . ARG A 1 71 ? 3.222 1.054 -3.213 1.00 96.31 71 ARG A C 1
ATOM 565 O O . ARG A 1 71 ? 3.204 2.272 -3.072 1.00 96.31 71 ARG A O 1
ATOM 572 N N . MET A 1 72 ? 2.256 0.379 -3.832 1.00 97.19 72 MET A N 1
ATOM 573 C CA . MET A 1 72 ? 1.071 1.046 -4.385 1.00 97.19 72 MET A CA 1
ATOM 574 C C . MET A 1 72 ? 0.231 1.721 -3.302 1.00 97.19 72 MET A C 1
ATOM 576 O O . MET A 1 72 ? -0.198 2.858 -3.479 1.00 97.19 72 MET A O 1
ATOM 580 N N . ILE A 1 73 ? 0.057 1.072 -2.149 1.00 97.75 73 ILE A N 1
ATOM 581 C CA . ILE A 1 73 ? -0.665 1.665 -1.014 1.00 97.75 73 ILE A CA 1
ATOM 582 C C . ILE A 1 73 ? 0.064 2.911 -0.496 1.00 97.75 73 ILE A C 1
ATOM 584 O O . ILE A 1 73 ? -0.575 3.929 -0.240 1.00 97.75 73 ILE A O 1
ATOM 588 N N . SER A 1 74 ? 1.394 2.860 -0.370 1.00 97.19 74 SER A N 1
ATOM 589 C CA . SER A 1 74 ? 2.192 4.027 0.024 1.00 97.19 74 SER A CA 1
ATOM 590 C C . SER A 1 74 ? 2.078 5.166 -0.986 1.00 97.19 74 SER A C 1
ATOM 592 O O . SER A 1 74 ? 1.947 6.313 -0.569 1.00 97.19 74 SER A O 1
ATOM 594 N N . LEU A 1 75 ? 2.115 4.850 -2.285 1.00 97.69 75 LEU A N 1
ATOM 595 C CA . LEU A 1 75 ? 1.951 5.821 -3.364 1.00 97.69 75 LEU A CA 1
ATOM 596 C C . LEU A 1 75 ? 0.599 6.527 -3.220 1.00 97.69 75 LEU A C 1
ATOM 598 O O . LEU A 1 75 ? 0.548 7.746 -3.097 1.00 97.69 75 LEU A O 1
ATOM 602 N N . TYR A 1 76 ? -0.504 5.783 -3.133 1.00 98.12 76 TYR A N 1
ATOM 603 C CA . TYR A 1 76 ? -1.827 6.396 -2.988 1.00 98.12 76 TYR A CA 1
ATOM 604 C C . TYR A 1 76 ? -1.998 7.208 -1.702 1.00 98.12 76 TYR A C 1
ATOM 606 O O . TYR A 1 76 ? -2.657 8.248 -1.723 1.00 98.12 76 TYR A O 1
ATOM 614 N N . ASP A 1 77 ? -1.381 6.790 -0.598 1.00 96.94 77 ASP A N 1
ATOM 615 C CA . ASP A 1 77 ? -1.401 7.559 0.647 1.00 96.94 77 ASP A CA 1
ATOM 616 C C . ASP A 1 77 ? -0.659 8.900 0.507 1.00 96.94 77 ASP A C 1
ATOM 618 O O . ASP A 1 77 ? -1.167 9.929 0.957 1.00 96.94 77 ASP A O 1
ATOM 622 N N . HIS A 1 78 ? 0.491 8.927 -0.182 1.00 96.00 78 HIS A N 1
ATOM 623 C CA . HIS A 1 78 ? 1.237 10.163 -0.464 1.00 96.00 78 HIS A CA 1
ATOM 624 C C . HIS A 1 78 ? 0.433 11.159 -1.309 1.00 96.00 78 HIS A C 1
ATOM 626 O O . HIS A 1 78 ? 0.546 12.370 -1.106 1.00 96.00 78 HIS A O 1
ATOM 632 N N . HIS A 1 79 ? -0.413 10.656 -2.212 1.00 96.06 79 HIS A N 1
ATOM 633 C CA . HIS A 1 79 ? -1.285 11.472 -3.068 1.00 96.06 79 HIS A CA 1
ATOM 634 C C . HIS A 1 79 ? -2.710 11.626 -2.516 1.00 96.06 79 HIS A C 1
ATOM 636 O O . HIS A 1 79 ? -3.586 12.131 -3.212 1.00 96.06 79 HIS A O 1
ATOM 642 N N . ASN A 1 80 ? -2.938 11.246 -1.252 1.00 96.00 80 ASN A N 1
ATOM 643 C CA . ASN A 1 80 ? -4.206 11.378 -0.531 1.00 96.00 80 ASN A CA 1
ATOM 644 C C . ASN A 1 80 ? -5.415 10.759 -1.266 1.00 96.00 80 ASN A C 1
ATOM 646 O O . ASN A 1 80 ? -6.471 11.383 -1.365 1.00 96.00 80 ASN A O 1
ATOM 650 N N . MET A 1 81 ? -5.259 9.522 -1.744 1.00 97.31 81 MET A N 1
ATOM 651 C CA . MET A 1 81 ? -6.292 8.739 -2.439 1.00 97.31 81 MET A CA 1
ATOM 652 C C . MET A 1 81 ? -6.741 7.520 -1.604 1.00 97.31 81 MET A C 1
ATOM 654 O O . MET A 1 81 ? -6.401 6.381 -1.938 1.00 97.31 81 MET A O 1
ATOM 658 N N . PRO A 1 82 ? -7.473 7.721 -0.491 1.00 96.75 82 PRO A N 1
ATOM 659 C CA . PRO A 1 82 ? -7.824 6.647 0.441 1.00 96.75 82 PRO A CA 1
ATOM 660 C C . PRO A 1 82 ? -8.721 5.557 -0.163 1.00 96.75 82 PRO A C 1
ATOM 662 O O . PRO A 1 82 ? -8.627 4.407 0.259 1.00 96.75 82 PRO A O 1
ATOM 665 N N . GLU A 1 83 ? -9.560 5.875 -1.149 1.00 97.31 83 GLU A N 1
ATOM 666 C CA . GLU A 1 83 ? -10.420 4.904 -1.833 1.00 97.31 83 GLU A CA 1
ATOM 667 C C . GLU A 1 83 ? -9.584 3.873 -2.600 1.00 97.31 83 GLU A C 1
ATOM 669 O O . GLU A 1 83 ? -9.750 2.671 -2.398 1.00 97.31 83 GLU A O 1
ATOM 674 N N . LYS A 1 84 ? -8.599 4.333 -3.383 1.00 97.31 84 LYS A N 1
ATOM 675 C CA . LYS A 1 84 ? -7.708 3.444 -4.145 1.00 97.31 84 LYS A CA 1
ATOM 676 C C . LYS A 1 84 ? -6.794 2.614 -3.249 1.00 97.31 84 LYS A C 1
ATOM 678 O O . LYS A 1 84 ? -6.479 1.472 -3.569 1.00 97.31 84 LYS A O 1
ATOM 683 N N . MET A 1 85 ? -6.408 3.139 -2.084 1.00 97.62 85 MET A N 1
ATOM 684 C CA . MET A 1 85 ? -5.696 2.337 -1.081 1.00 97.62 85 MET A CA 1
ATOM 685 C C . MET A 1 85 ? -6.528 1.130 -0.630 1.00 97.62 85 MET A C 1
ATOM 687 O O . MET A 1 85 ? -5.979 0.045 -0.449 1.00 97.62 85 MET A O 1
ATOM 691 N N . ILE A 1 86 ? -7.837 1.317 -0.441 1.00 97.25 86 ILE A N 1
ATOM 692 C CA . ILE A 1 86 ? -8.750 0.251 -0.015 1.00 97.25 86 ILE A CA 1
ATOM 693 C C . ILE A 1 86 ? -8.970 -0.764 -1.138 1.00 97.25 86 ILE A C 1
ATOM 695 O O . ILE A 1 86 ? -9.020 -1.954 -0.843 1.00 97.25 86 ILE A O 1
ATOM 699 N N . GLU A 1 87 ? -9.041 -0.326 -2.397 1.00 96.94 87 GLU A N 1
ATOM 700 C CA . GLU A 1 87 ? -9.104 -1.223 -3.562 1.00 96.94 87 GLU A CA 1
ATOM 701 C C . GLU A 1 87 ? -7.879 -2.146 -3.616 1.00 96.94 87 GLU A C 1
ATOM 703 O O . GLU A 1 87 ? -8.019 -3.365 -3.569 1.00 96.94 87 GLU A O 1
ATOM 708 N N . VAL A 1 88 ? -6.667 -1.580 -3.570 1.00 96.75 88 VAL A N 1
ATOM 709 C CA . VAL A 1 88 ? -5.423 -2.373 -3.574 1.00 96.75 88 VAL A CA 1
ATOM 710 C C . VAL A 1 88 ? -5.334 -3.296 -2.354 1.00 96.75 88 VAL A C 1
ATOM 712 O O . VAL A 1 88 ? -4.803 -4.403 -2.438 1.00 96.75 88 VAL A O 1
ATOM 715 N N . PHE A 1 89 ? -5.844 -2.863 -1.199 1.00 97.31 89 PHE A N 1
ATOM 716 C CA . PHE A 1 89 ? -5.900 -3.701 -0.004 1.00 97.31 89 PHE A CA 1
ATOM 717 C C . PHE A 1 89 ? -6.881 -4.870 -0.145 1.00 97.31 89 PHE A C 1
ATOM 719 O O . PHE A 1 89 ? -6.569 -5.970 0.308 1.00 97.31 89 PHE A O 1
ATOM 726 N N . ALA A 1 90 ? -8.030 -4.661 -0.786 1.00 96.12 90 ALA A N 1
ATOM 727 C CA . ALA A 1 90 ? -8.971 -5.735 -1.077 1.00 96.12 90 ALA A CA 1
ATOM 728 C C . ALA A 1 90 ? -8.332 -6.784 -2.000 1.00 96.12 90 ALA A C 1
ATOM 730 O O . ALA A 1 90 ? -8.402 -7.973 -1.688 1.00 96.12 90 ALA A O 1
ATOM 731 N N . ASP A 1 91 ? -7.605 -6.351 -3.038 1.00 93.62 91 ASP A N 1
ATOM 732 C CA . ASP A 1 91 ? -6.849 -7.251 -3.920 1.00 93.62 91 ASP A CA 1
ATOM 733 C C . ASP A 1 91 ? -5.802 -8.068 -3.138 1.00 93.62 91 ASP A C 1
ATOM 735 O O . ASP A 1 91 ? -5.638 -9.269 -3.365 1.00 93.62 91 ASP A O 1
ATOM 739 N N . MET A 1 92 ? -5.099 -7.445 -2.177 1.00 94.06 92 MET A N 1
ATOM 740 C CA . MET A 1 92 ? -4.179 -8.169 -1.289 1.00 94.06 92 MET A CA 1
ATOM 741 C C . MET A 1 92 ? -4.897 -9.261 -0.495 1.00 94.06 92 MET A C 1
ATOM 743 O O . MET A 1 92 ? -4.379 -10.374 -0.390 1.00 94.06 92 MET A O 1
ATOM 747 N N . GLU A 1 93 ? -6.056 -8.946 0.093 1.00 94.19 93 GLU A N 1
ATOM 748 C CA . GLU A 1 93 ? -6.828 -9.908 0.881 1.00 94.19 93 GLU A CA 1
ATOM 749 C C . GLU A 1 93 ? -7.360 -11.054 0.011 1.00 94.19 93 GLU A C 1
ATOM 751 O O . GLU A 1 93 ? -7.256 -12.213 0.419 1.00 94.19 93 GLU A O 1
ATOM 756 N N . GLU A 1 94 ? -7.857 -10.753 -1.191 1.00 92.88 94 GLU A N 1
ATOM 757 C CA . GLU A 1 94 ? -8.361 -11.741 -2.152 1.00 92.88 94 GLU A CA 1
ATOM 758 C C . GLU A 1 94 ? -7.261 -12.707 -2.610 1.00 92.88 94 GLU A C 1
ATOM 760 O O . GLU A 1 94 ? -7.466 -13.921 -2.673 1.00 92.88 94 GLU A O 1
ATOM 765 N N . LEU A 1 95 ? -6.053 -12.191 -2.842 1.00 90.19 95 LEU A N 1
ATOM 766 C CA . LEU A 1 95 ? -4.889 -12.992 -3.225 1.00 90.19 95 LEU A CA 1
ATOM 767 C C . LEU A 1 95 ? -4.203 -13.680 -2.031 1.00 90.19 95 LEU A C 1
ATOM 769 O O . LEU A 1 95 ? -3.173 -14.336 -2.201 1.00 90.19 95 LEU A O 1
ATOM 773 N N . GLY A 1 96 ? -4.740 -13.537 -0.814 1.00 91.50 96 GLY A N 1
ATOM 774 C CA . GLY A 1 96 ? -4.183 -14.133 0.403 1.00 91.50 96 GLY A CA 1
ATOM 775 C C . GLY A 1 96 ? -2.841 -13.529 0.838 1.00 91.50 96 GLY A C 1
ATOM 776 O O . GLY A 1 96 ? -2.102 -14.135 1.622 1.00 91.50 96 GLY A O 1
ATOM 777 N N . VAL A 1 97 ? -2.499 -12.336 0.348 1.00 93.06 97 VAL A N 1
ATOM 778 C CA . VAL A 1 97 ? -1.256 -11.635 0.671 1.00 93.06 97 VAL A CA 1
ATOM 779 C C . VAL A 1 97 ? -1.421 -10.899 1.995 1.00 93.06 97 VAL A C 1
ATOM 781 O O . VAL A 1 97 ? -2.079 -9.867 2.092 1.00 93.06 97 VAL A O 1
ATOM 784 N N . ARG A 1 98 ? -0.769 -11.403 3.047 1.00 93.69 98 ARG A N 1
ATOM 785 C CA . ARG A 1 98 ? -0.835 -10.767 4.368 1.00 93.69 98 ARG A CA 1
ATOM 786 C C . ARG A 1 98 ? -0.130 -9.394 4.359 1.00 93.69 98 ARG A C 1
ATOM 788 O O . ARG A 1 98 ? 1.073 -9.354 4.076 1.00 93.69 98 ARG A O 1
ATOM 795 N N . PRO A 1 99 ? -0.813 -8.297 4.735 1.00 95.25 99 PRO A N 1
ATOM 796 C CA . PRO A 1 99 ? -0.221 -6.963 4.808 1.00 95.25 99 PRO A CA 1
ATOM 797 C C . PRO A 1 99 ? 0.821 -6.868 5.934 1.00 95.25 99 PRO A C 1
ATOM 799 O O . PRO A 1 99 ? 0.772 -7.606 6.923 1.00 95.25 99 PRO A O 1
ATOM 802 N N . ASP A 1 100 ? 1.778 -5.951 5.788 1.00 94.31 100 ASP A N 1
ATOM 803 C CA . ASP A 1 100 ? 2.691 -5.580 6.874 1.00 94.31 100 ASP A CA 1
ATOM 804 C C . ASP A 1 100 ? 2.069 -4.532 7.814 1.00 94.31 100 ASP A C 1
ATOM 806 O O . ASP A 1 100 ? 1.023 -3.951 7.528 1.00 94.31 100 ASP A O 1
ATOM 810 N N . GLU A 1 101 ? 2.699 -4.294 8.970 1.00 91.44 101 GLU A N 1
ATOM 811 C CA . GLU A 1 101 ? 2.141 -3.357 9.949 1.00 91.44 101 GLU A CA 1
ATOM 812 C C . GLU A 1 101 ? 2.017 -1.925 9.405 1.00 91.44 101 GLU A C 1
ATOM 814 O O . GLU A 1 101 ? 1.095 -1.220 9.806 1.00 91.44 101 GLU A O 1
ATOM 819 N N . ASP A 1 102 ? 2.920 -1.468 8.532 1.00 94.00 102 ASP A N 1
ATOM 820 C CA . ASP A 1 102 ? 2.837 -0.108 7.983 1.00 94.00 102 ASP A CA 1
ATOM 821 C C . ASP A 1 102 ? 1.611 0.044 7.084 1.00 94.00 102 ASP A C 1
ATOM 823 O O . ASP A 1 102 ? 0.789 0.939 7.286 1.00 94.00 102 ASP A O 1
ATOM 827 N N . THR A 1 103 ? 1.430 -0.925 6.188 1.00 96.12 103 THR A N 1
ATOM 828 C CA . THR A 1 103 ? 0.266 -1.051 5.313 1.00 96.12 103 THR A CA 1
ATOM 829 C C . THR A 1 103 ? -1.023 -1.020 6.128 1.00 96.12 103 THR A C 1
ATOM 831 O O . THR A 1 103 ? -1.915 -0.221 5.856 1.00 96.12 103 THR A O 1
ATOM 834 N N . VAL A 1 104 ? -1.104 -1.812 7.200 1.00 95.88 104 VAL A N 1
ATOM 835 C CA . VAL A 1 104 ? -2.290 -1.857 8.068 1.00 95.88 104 VAL A CA 1
ATOM 836 C C . VAL A 1 104 ? -2.563 -0.500 8.732 1.00 95.88 104 VAL A C 1
ATOM 838 O O . VAL A 1 104 ? -3.724 -0.102 8.830 1.00 95.88 104 VAL A O 1
ATOM 841 N N . ARG A 1 105 ? -1.535 0.251 9.163 1.00 94.69 105 ARG A N 1
ATOM 842 C CA . ARG A 1 105 ? -1.728 1.607 9.727 1.00 94.69 105 ARG A CA 1
ATOM 843 C C . ARG A 1 105 ? -2.261 2.583 8.683 1.00 94.69 105 ARG A C 1
ATOM 845 O O . ARG A 1 105 ? -3.174 3.348 8.996 1.00 94.69 105 ARG A O 1
ATOM 852 N N . ARG A 1 106 ? -1.725 2.547 7.461 1.00 97.12 106 ARG A N 1
ATOM 853 C CA . ARG A 1 106 ? -2.179 3.398 6.350 1.00 97.12 106 ARG A CA 1
ATOM 854 C C . ARG A 1 106 ? -3.629 3.097 5.974 1.00 97.12 106 ARG A C 1
ATOM 856 O O . ARG A 1 106 ? -4.435 4.017 5.894 1.00 97.12 106 ARG A O 1
ATOM 863 N N . ILE A 1 107 ? -3.995 1.822 5.864 1.00 97.81 107 ILE A N 1
ATOM 864 C CA . ILE A 1 107 ? -5.374 1.398 5.575 1.00 97.81 107 ILE A CA 1
ATOM 865 C C . ILE A 1 107 ? -6.337 1.773 6.706 1.00 97.81 107 ILE A C 1
ATOM 867 O O . ILE A 1 107 ? -7.418 2.299 6.452 1.00 97.81 107 ILE A O 1
ATOM 871 N N . ALA A 1 108 ? -5.938 1.595 7.965 1.00 95.56 108 ALA A N 1
ATOM 872 C CA . ALA A 1 108 ? -6.730 2.064 9.098 1.00 95.56 108 ALA A CA 1
ATOM 873 C C . ALA A 1 108 ? -6.955 3.588 9.061 1.00 95.56 108 ALA A C 1
ATOM 875 O O . ALA A 1 108 ? -8.060 4.059 9.329 1.00 95.56 108 ALA A O 1
ATOM 876 N N . SER A 1 109 ? -5.924 4.358 8.700 1.00 95.31 109 SER A N 1
ATOM 877 C CA . SER A 1 109 ? -6.031 5.807 8.495 1.00 95.31 109 SER A CA 1
ATOM 878 C C . SER A 1 109 ? -6.981 6.151 7.342 1.00 95.31 109 SER A C 1
ATOM 880 O O . SER A 1 109 ? -7.824 7.033 7.495 1.00 95.31 109 SER A O 1
ATOM 882 N N . ALA A 1 110 ? -6.917 5.421 6.223 1.00 97.25 110 ALA A N 1
ATOM 883 C CA . ALA A 1 110 ? -7.825 5.592 5.089 1.00 97.25 110 ALA A CA 1
ATOM 884 C C . ALA A 1 110 ? -9.291 5.347 5.486 1.00 97.25 110 ALA A C 1
ATOM 886 O O . ALA A 1 110 ? -10.138 6.208 5.250 1.00 97.25 110 ALA A O 1
ATOM 887 N N . PHE A 1 111 ? -9.592 4.249 6.190 1.00 96.50 111 PHE A N 1
ATOM 888 C CA . PHE A 1 111 ? -10.942 3.997 6.705 1.00 96.50 111 PHE A CA 1
ATOM 889 C C . PHE A 1 111 ? -11.420 5.097 7.657 1.00 96.50 111 PHE A C 1
ATOM 891 O O . PHE A 1 111 ? -12.570 5.526 7.561 1.00 96.50 111 PHE A O 1
ATOM 898 N N . LYS A 1 112 ? -10.538 5.615 8.520 1.00 94.31 112 LYS A N 1
ATOM 899 C CA . LYS A 1 112 ? -10.856 6.755 9.389 1.00 94.31 112 LYS A CA 1
ATOM 900 C C . LYS A 1 112 ? -11.201 8.012 8.583 1.00 94.31 112 LYS A C 1
ATOM 902 O O . LYS A 1 112 ? -12.206 8.657 8.870 1.00 94.31 112 LYS A O 1
ATOM 907 N N . LYS A 1 113 ? -10.401 8.351 7.561 1.00 94.69 113 LYS A N 1
ATOM 908 C CA . LYS A 1 113 ? -10.647 9.499 6.661 1.00 94.69 113 LYS A CA 1
ATOM 909 C C . LYS A 1 113 ? -12.004 9.385 5.956 1.00 94.69 113 LYS A C 1
ATOM 911 O O . LYS A 1 113 ? -12.691 10.389 5.801 1.00 94.69 113 LYS A O 1
ATOM 916 N N . LEU A 1 114 ? -12.413 8.166 5.606 1.00 96.00 114 LEU A N 1
ATOM 917 C CA . LEU A 1 114 ? -13.700 7.867 4.971 1.00 96.00 114 LEU A CA 1
ATOM 918 C C . LEU A 1 114 ? -14.861 7.668 5.959 1.00 96.00 114 LEU A C 1
ATOM 920 O O . LEU A 1 114 ? -15.950 7.277 5.543 1.00 96.00 114 LEU A O 1
ATOM 924 N N . ARG A 1 115 ? -14.654 7.925 7.260 1.00 95.19 115 ARG A N 1
ATOM 925 C CA . ARG A 1 115 ? -15.650 7.723 8.333 1.00 95.19 115 ARG A CA 1
ATOM 926 C C . ARG A 1 115 ? -16.178 6.283 8.423 1.00 95.19 115 ARG A C 1
ATOM 928 O O . ARG A 1 115 ? -17.312 6.050 8.828 1.00 95.19 115 ARG A O 1
ATOM 935 N N . GLN A 1 116 ? -15.352 5.305 8.062 1.00 94.31 116 GLN A N 1
ATOM 936 C CA . GLN A 1 116 ? -15.655 3.873 8.133 1.00 94.31 116 GLN A CA 1
ATOM 937 C C . GLN A 1 116 ? -14.994 3.242 9.372 1.00 94.31 116 GLN A C 1
ATOM 939 O O . GLN A 1 116 ? -14.160 2.342 9.263 1.00 94.31 116 GLN A O 1
ATOM 944 N N . GLU A 1 117 ? -15.351 3.728 10.563 1.00 90.94 117 GLU A N 1
ATOM 945 C CA . GLU A 1 117 ? -14.697 3.357 11.832 1.00 90.94 117 GLU A CA 1
A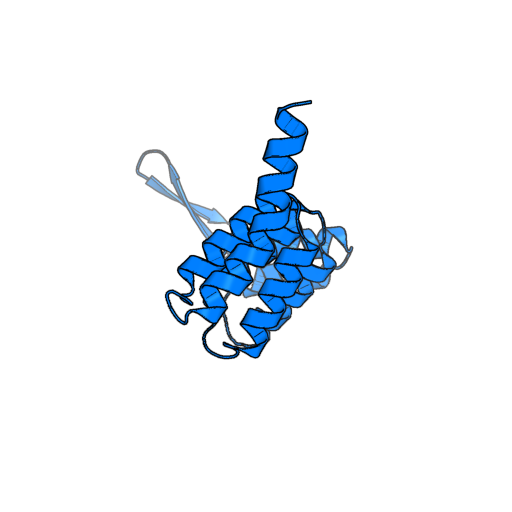TOM 946 C C . GLU A 1 117 ? -14.823 1.863 12.166 1.00 90.94 117 GLU A C 1
ATOM 948 O O . GLU A 1 117 ? -13.862 1.246 12.625 1.00 90.94 117 GLU A O 1
ATOM 953 N N . GLU A 1 118 ? -15.957 1.239 11.848 1.00 91.69 118 GLU A N 1
ATOM 954 C CA . GLU A 1 118 ? -16.151 -0.202 12.056 1.00 91.69 118 GLU A CA 1
ATOM 955 C C . GLU A 1 118 ? -15.147 -1.041 11.251 1.00 91.69 118 GLU A C 1
ATOM 957 O O . GLU A 1 118 ? -14.511 -1.958 11.777 1.00 91.69 118 GLU A O 1
ATOM 962 N N . LYS A 1 119 ? -14.911 -0.678 9.982 1.00 93.81 119 LYS A N 1
ATOM 963 C CA . LYS A 1 119 ? -13.914 -1.357 9.138 1.00 93.81 119 LYS A CA 1
ATOM 964 C C . LYS A 1 119 ? -12.491 -1.082 9.611 1.00 93.81 119 LYS A C 1
ATOM 966 O O . LYS A 1 119 ? -11.659 -1.988 9.603 1.00 93.81 119 LYS A O 1
ATOM 971 N N . GLN A 1 120 ? -12.218 0.138 10.077 1.00 93.81 120 GLN A N 1
ATOM 972 C CA . GLN A 1 120 ? -10.943 0.473 10.7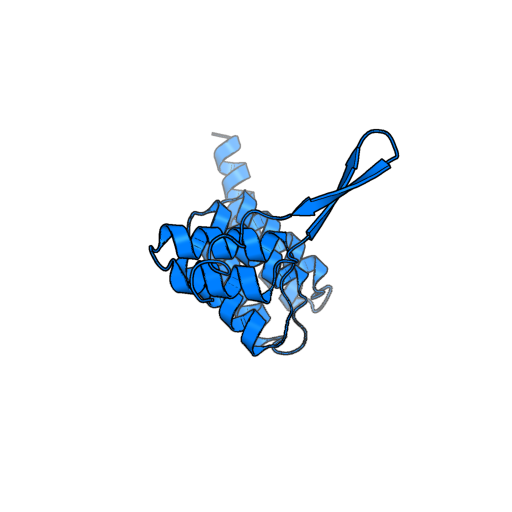05 1.00 93.81 120 GLN A CA 1
ATOM 973 C C . GLN A 1 120 ? -10.666 -0.448 11.904 1.00 93.81 120 GLN A C 1
ATOM 975 O O . GLN A 1 120 ? -9.589 -1.047 11.981 1.00 93.81 120 GLN A O 1
ATOM 980 N N . LYS A 1 121 ? -11.630 -0.591 12.823 1.00 90.94 121 LYS A N 1
ATOM 981 C CA . LYS A 1 121 ? -11.515 -1.479 13.990 1.00 90.94 121 LYS A CA 1
ATOM 982 C C . LYS A 1 121 ? -11.298 -2.930 13.561 1.00 90.94 121 LYS A C 1
ATOM 984 O O . LYS A 1 121 ? -10.412 -3.588 14.106 1.00 90.94 121 LYS A O 1
ATOM 989 N N . LEU A 1 122 ? -12.042 -3.412 12.563 1.00 92.25 122 LEU A N 1
ATOM 990 C CA . LEU A 1 122 ? -11.910 -4.770 12.028 1.00 92.25 122 LEU A CA 1
ATOM 991 C C . LEU A 1 122 ? -10.489 -5.053 11.516 1.00 92.25 122 LEU A C 1
ATOM 993 O O . LEU A 1 122 ? -9.867 -6.034 11.928 1.00 92.25 122 LEU A O 1
ATOM 997 N N . VAL A 1 123 ? -9.952 -4.180 10.659 1.00 93.00 123 VAL A N 1
ATOM 998 C CA . VAL A 1 123 ? -8.609 -4.338 10.078 1.00 93.00 123 VAL A CA 1
ATOM 999 C C . VAL A 1 123 ? -7.531 -4.313 11.157 1.00 93.00 123 VAL A C 1
ATOM 1001 O O . VAL A 1 123 ? -6.622 -5.147 11.153 1.00 93.00 123 VAL A O 1
ATOM 1004 N N . LEU A 1 124 ? -7.653 -3.404 12.125 1.00 91.19 124 LEU A N 1
ATOM 1005 C CA . LEU A 1 124 ? -6.716 -3.315 13.239 1.00 91.19 124 LEU A CA 1
ATOM 1006 C C . LEU A 1 124 ? -6.765 -4.569 14.117 1.00 91.19 124 LEU A C 1
ATOM 1008 O O . LEU A 1 124 ? -5.714 -5.125 14.418 1.00 91.19 124 LEU A O 1
ATOM 1012 N N . ARG A 1 125 ? -7.954 -5.073 14.464 1.00 89.56 125 ARG A N 1
ATOM 1013 C CA . ARG A 1 125 ? -8.100 -6.319 15.238 1.00 89.56 125 ARG A CA 1
ATOM 1014 C C . ARG A 1 125 ? -7.545 -7.535 14.496 1.00 89.56 125 ARG A C 1
ATOM 1016 O O . ARG A 1 125 ? -6.932 -8.395 15.122 1.00 89.56 125 ARG A O 1
ATOM 1023 N N . ARG A 1 126 ? -7.743 -7.607 13.176 1.00 91.75 126 ARG A N 1
ATOM 1024 C CA . ARG A 1 126 ? -7.317 -8.747 12.351 1.00 91.75 126 ARG A CA 1
ATOM 1025 C C . ARG A 1 126 ? -5.803 -8.813 12.164 1.00 91.75 126 ARG A C 1
ATOM 1027 O O . ARG A 1 126 ? -5.232 -9.901 12.222 1.00 91.75 126 ARG A O 1
ATOM 1034 N N . TYR A 1 127 ? -5.156 -7.675 11.911 1.00 91.06 127 TYR A N 1
ATOM 1035 C CA . TYR A 1 127 ? -3.758 -7.662 11.471 1.00 91.06 127 TYR A CA 1
ATOM 1036 C C . TYR A 1 127 ? -2.764 -7.098 12.490 1.00 91.06 127 TYR A C 1
ATOM 1038 O O . TYR A 1 127 ? -1.578 -7.421 12.392 1.00 91.06 127 TYR A O 1
ATOM 1046 N N . MET A 1 128 ? -3.199 -6.303 13.476 1.00 86.00 128 MET A N 1
ATOM 1047 C CA . MET A 1 128 ? -2.298 -5.778 14.506 1.00 86.00 128 MET A CA 1
ATOM 1048 C C . MET A 1 128 ? -2.203 -6.699 15.714 1.00 86.00 128 MET A C 1
ATOM 1050 O O . MET A 1 128 ? -3.201 -7.095 16.309 1.00 86.00 128 MET A O 1
ATOM 1054 N N . SER A 1 129 ? -0.974 -6.960 16.161 1.00 80.69 129 SER A N 1
ATOM 1055 C CA . SER A 1 129 ? -0.759 -7.643 17.435 1.00 80.69 129 SER A CA 1
ATOM 1056 C C . SER A 1 129 ? -1.187 -6.743 18.597 1.00 80.69 129 SER A C 1
ATOM 1058 O O . SER A 1 129 ? -0.799 -5.578 18.659 1.00 80.69 129 SER A O 1
ATOM 1060 N N . LYS A 1 130 ? -1.902 -7.294 19.586 1.00 75.25 130 LYS A N 1
ATOM 1061 C CA . LYS A 1 130 ? -2.292 -6.561 20.813 1.00 75.25 130 LYS A CA 1
ATOM 1062 C C . LYS A 1 130 ? -1.083 -5.987 21.576 1.00 75.25 130 LYS A C 1
ATOM 1064 O O . LYS A 1 130 ? -1.197 -4.995 22.293 1.00 75.25 130 LYS A O 1
ATOM 1069 N N . TRP A 1 131 ? 0.091 -6.582 21.378 1.00 76.19 131 TRP A N 1
ATOM 1070 C CA . TRP A 1 131 ? 1.328 -6.237 22.063 1.00 76.19 131 TRP A CA 1
ATOM 1071 C C . TRP A 1 131 ? 2.379 -5.716 21.087 1.00 76.19 131 TRP A C 1
ATOM 1073 O O . TRP A 1 131 ? 2.508 -6.198 19.956 1.00 76.19 131 TRP A O 1
ATOM 1083 N N . LYS A 1 132 ? 3.133 -4.715 21.532 1.00 78.25 132 LYS A N 1
ATOM 1084 C CA . LYS A 1 132 ? 4.362 -4.260 20.890 1.00 78.25 132 LYS A CA 1
ATOM 1085 C C . LYS A 1 132 ? 5.493 -4.426 21.895 1.00 78.25 132 LYS A C 1
ATOM 1087 O O . LYS A 1 132 ? 5.392 -3.946 23.020 1.00 78.25 132 LYS A O 1
ATOM 1092 N N . PHE A 1 133 ? 6.546 -5.123 21.493 1.00 80.38 133 PHE A N 1
ATOM 1093 C CA . PHE A 1 133 ? 7.772 -5.191 22.276 1.00 80.38 133 PHE A CA 1
ATOM 1094 C C . PHE A 1 133 ? 8.641 -4.008 21.874 1.00 80.38 133 PHE A C 1
ATOM 1096 O O . PHE A 1 133 ? 8.939 -3.825 20.693 1.00 80.38 133 PHE A O 1
ATOM 1103 N N . VAL A 1 134 ? 8.986 -3.180 22.846 1.00 81.50 134 VAL A N 1
ATOM 1104 C CA . VAL A 1 134 ? 9.866 -2.032 22.675 1.00 81.50 134 VAL A CA 1
ATOM 1105 C C . VAL A 1 134 ? 11.097 -2.298 23.522 1.00 81.50 134 VAL A C 1
ATOM 1107 O O . VAL A 1 134 ? 10.983 -2.731 24.666 1.00 81.50 134 VAL A O 1
ATOM 1110 N N . HIS A 1 135 ? 12.269 -2.087 22.936 1.00 80.44 135 HIS A N 1
ATOM 1111 C CA . HIS A 1 135 ? 13.510 -2.109 23.690 1.00 80.44 135 HIS A CA 1
ATOM 1112 C C . HIS A 1 135 ? 13.710 -0.734 24.320 1.00 80.44 135 HIS A C 1
ATOM 1114 O O . HIS A 1 135 ? 13.693 0.277 23.616 1.00 80.44 135 HIS A O 1
ATOM 1120 N N . PHE A 1 136 ? 13.861 -0.701 25.636 1.00 80.31 136 PHE A N 1
ATOM 1121 C CA . PHE A 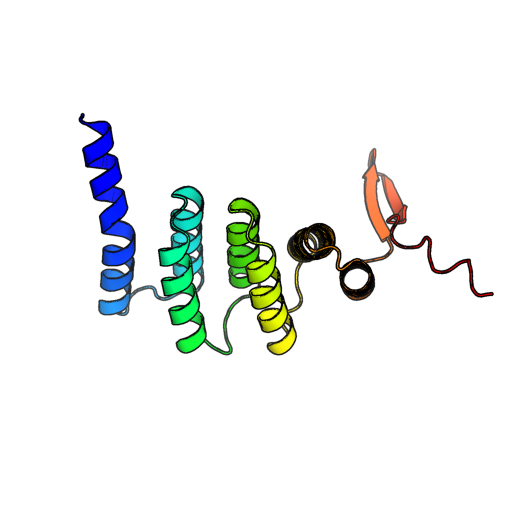1 136 ? 14.149 0.506 26.394 1.00 80.31 136 PHE A CA 1
ATOM 1122 C C . PHE A 1 136 ? 15.282 0.180 27.361 1.00 80.31 136 PHE A C 1
ATOM 1124 O O . PHE A 1 136 ? 15.116 -0.698 28.197 1.00 80.31 136 PHE A O 1
ATOM 1131 N N . GLN A 1 137 ? 16.432 0.850 27.211 1.00 75.06 137 GLN A N 1
ATOM 1132 C CA . GLN A 1 137 ? 17.606 0.663 28.081 1.00 75.06 137 GLN A CA 1
ATOM 1133 C C . GLN A 1 137 ? 18.046 -0.814 28.216 1.00 75.06 137 GLN A C 1
ATOM 1135 O O . GLN A 1 137 ? 18.158 -1.329 29.317 1.00 75.06 137 GLN A O 1
ATOM 1140 N N . ASP A 1 138 ? 18.242 -1.511 27.089 1.00 76.62 138 ASP A N 1
ATOM 1141 C CA . ASP A 1 138 ? 18.538 -2.959 27.008 1.00 76.62 138 ASP A CA 1
ATOM 1142 C C . ASP A 1 138 ? 17.467 -3.917 27.571 1.00 76.62 138 ASP A C 1
ATOM 1144 O O . ASP A 1 138 ? 17.558 -5.132 27.378 1.00 76.62 138 ASP A O 1
ATOM 1148 N N . GLU A 1 139 ? 16.370 -3.405 28.133 1.00 77.31 139 GLU A N 1
ATOM 1149 C CA . GLU A 1 139 ? 15.231 -4.209 28.570 1.00 77.31 139 GLU A CA 1
ATOM 1150 C C . GLU A 1 139 ? 14.156 -4.335 27.482 1.00 77.31 139 GLU A C 1
ATOM 1152 O O . GLU A 1 139 ? 13.859 -3.403 26.727 1.00 77.31 139 GLU A O 1
ATOM 1157 N N . ARG A 1 140 ? 13.526 -5.515 27.400 1.00 81.50 140 ARG A N 1
ATOM 1158 C CA . ARG A 1 140 ? 12.362 -5.758 26.536 1.00 81.50 140 ARG A CA 1
ATOM 1159 C C . ARG A 1 140 ? 11.075 -5.453 27.283 1.00 81.50 140 ARG A C 1
ATOM 1161 O O . ARG A 1 140 ? 10.560 -6.298 28.012 1.00 81.50 140 ARG A O 1
ATOM 1168 N N . VAL A 1 141 ? 10.497 -4.288 27.017 1.00 83.69 141 VAL A N 1
ATOM 1169 C CA . VAL A 1 141 ? 9.215 -3.886 27.596 1.00 83.69 141 VAL A CA 1
ATOM 1170 C C . VAL A 1 141 ? 8.076 -4.231 26.641 1.00 83.69 141 VAL A C 1
ATOM 1172 O O . VAL A 1 141 ? 8.068 -3.864 25.463 1.00 83.69 141 VAL A O 1
ATOM 1175 N N . ARG A 1 142 ? 7.078 -4.953 27.151 1.00 81.19 142 ARG A N 1
ATOM 1176 C CA . ARG A 1 142 ? 5.839 -5.267 26.433 1.00 81.19 142 ARG A CA 1
ATOM 1177 C C . ARG A 1 142 ? 4.816 -4.161 26.694 1.00 81.19 142 ARG A C 1
ATOM 1179 O O . ARG A 1 142 ? 4.300 -4.048 27.798 1.00 81.19 142 ARG A O 1
ATOM 1186 N N . MET A 1 143 ? 4.480 -3.388 25.666 1.00 78.44 143 MET A N 1
ATOM 1187 C CA . MET A 1 143 ? 3.441 -2.355 25.729 1.00 78.44 143 MET A CA 1
ATOM 1188 C C . MET A 1 143 ? 2.164 -2.824 25.022 1.00 78.44 143 MET A C 1
ATOM 1190 O O . MET A 1 143 ? 2.218 -3.372 23.914 1.00 78.44 143 MET A O 1
ATOM 1194 N N . ARG A 1 144 ? 1.004 -2.623 25.663 1.00 71.38 144 ARG A N 1
ATOM 1195 C CA . ARG A 1 144 ? -0.319 -2.867 25.062 1.00 71.38 144 ARG A CA 1
ATOM 1196 C C . ARG A 1 144 ? -0.587 -1.768 24.032 1.00 71.38 144 ARG A C 1
ATOM 1198 O O . ARG A 1 144 ? -0.395 -0.592 24.327 1.00 71.38 144 ARG A O 1
ATOM 1205 N N . ARG A 1 145 ? -1.009 -2.128 22.817 1.00 69.25 145 ARG A N 1
ATOM 1206 C CA . ARG A 1 145 ? -1.524 -1.139 21.854 1.00 69.25 145 ARG A CA 1
ATOM 1207 C C . ARG A 1 145 ? -2.942 -0.750 22.287 1.00 69.25 145 ARG A C 1
ATOM 1209 O O . ARG A 1 145 ? -3.738 -1.645 22.543 1.00 69.25 145 ARG A O 1
ATOM 1216 N N . TYR A 1 146 ? -3.257 0.547 22.305 1.00 52.94 146 TYR A N 1
ATOM 1217 C CA . TYR A 1 146 ? -4.541 1.151 22.725 1.00 52.94 146 TYR A CA 1
ATOM 1218 C C . TYR A 1 146 ? -5.810 0.656 21.982 1.00 52.94 146 TYR A C 1
ATOM 1220 O O . TYR A 1 146 ? -6.899 1.154 22.208 1.00 52.94 146 TYR A O 1
ATOM 1228 N N . LEU A 1 147 ? -5.719 -0.344 21.100 1.00 57.25 147 LEU A N 1
ATOM 1229 C CA . LEU A 1 147 ? -6.819 -0.840 20.255 1.00 57.25 147 LEU A CA 1
ATOM 1230 C C . LEU A 1 147 ? -7.815 -1.761 20.973 1.00 57.25 147 LEU A C 1
ATOM 1232 O O . LEU A 1 147 ? -8.552 -2.506 20.330 1.00 57.25 147 LEU A O 1
ATOM 1236 N N . SER A 1 148 ? -7.801 -1.762 22.299 1.00 51.88 148 SER A N 1
ATOM 1237 C CA . SER A 1 148 ? -8.479 -2.755 23.127 1.00 51.88 148 SER A CA 1
ATOM 1238 C C . SER A 1 148 ? -9.479 -2.154 24.110 1.00 51.88 148 SER A C 1
ATOM 1240 O O . SER A 1 148 ? -9.756 -2.792 25.117 1.00 51.88 148 SER A O 1
ATOM 1242 N N . GLU A 1 149 ? -9.959 -0.936 23.870 1.00 52.66 149 GLU A N 1
ATOM 1243 C CA . GLU A 1 149 ? -10.932 -0.278 24.759 1.00 52.66 149 GLU A CA 1
ATOM 1244 C C . GLU A 1 149 ? -12.376 -0.784 24.570 1.00 52.66 149 GLU A C 1
ATOM 1246 O O . GLU A 1 149 ? -13.250 -0.433 25.348 1.00 52.66 149 GLU A O 1
ATOM 1251 N N . ASP A 1 150 ? -12.626 -1.692 23.619 1.00 54.66 150 ASP A N 1
ATOM 1252 C CA . ASP A 1 150 ? -13.970 -2.232 23.356 1.00 54.66 150 ASP A CA 1
ATOM 1253 C C . ASP A 1 150 ? -14.187 -3.680 23.866 1.00 54.66 150 ASP A C 1
ATOM 1255 O O . ASP A 1 150 ? -15.219 -4.271 23.562 1.00 54.66 150 ASP A O 1
ATOM 1259 N N . GLU A 1 151 ? -13.240 -4.298 24.588 1.00 54.16 151 GLU A N 1
ATOM 1260 C CA . GLU A 1 151 ? -13.438 -5.660 25.148 1.00 54.16 151 GLU A CA 1
ATOM 1261 C C . GLU A 1 151 ? -14.016 -5.656 26.582 1.00 54.16 151 GLU A C 1
ATOM 1263 O O . GLU A 1 151 ? -14.438 -6.709 27.048 1.00 54.16 151 GLU A O 1
ATOM 1268 N N . ASP A 1 152 ? -14.124 -4.496 27.246 1.00 51.19 152 ASP A N 1
ATOM 1269 C CA . ASP A 1 152 ? -14.490 -4.410 28.675 1.00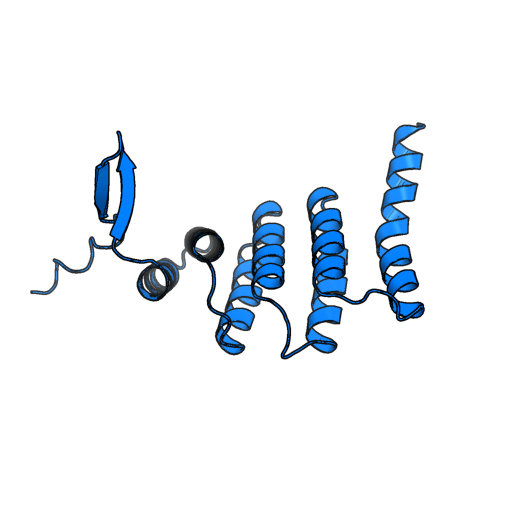 51.19 152 ASP A CA 1
ATOM 1270 C C . ASP A 1 152 ? -15.919 -3.873 28.946 1.00 51.19 152 ASP A C 1
ATOM 1272 O O . ASP A 1 152 ? -16.257 -3.574 30.087 1.00 51.19 152 ASP A O 1
ATOM 1276 N N . SER A 1 153 ? -16.785 -3.743 27.929 1.00 47.31 153 SER A N 1
ATOM 1277 C CA . SER A 1 153 ? -18.189 -3.293 28.107 1.00 47.31 153 SER A CA 1
ATOM 1278 C C . SER A 1 153 ? -19.252 -4.373 27.867 1.00 47.31 153 SER A C 1
ATOM 1280 O O . SER A 1 153 ? -20.446 -4.087 27.934 1.00 47.31 153 SER A O 1
ATOM 1282 N N . ILE A 1 154 ? -18.841 -5.625 27.640 1.00 48.66 154 ILE A N 1
ATOM 1283 C CA . ILE A 1 154 ? -19.743 -6.784 27.596 1.00 48.66 154 ILE A CA 1
ATOM 1284 C C . ILE A 1 154 ? -19.110 -7.927 28.399 1.00 48.66 154 ILE A C 1
ATOM 1286 O O . ILE A 1 154 ? -18.596 -8.891 27.833 1.00 48.66 154 ILE A O 1
ATOM 1290 N N . ASN A 1 155 ? -19.104 -7.787 29.723 1.00 37.84 155 ASN A N 1
ATOM 1291 C CA . ASN A 1 155 ? -19.157 -8.912 30.658 1.00 37.84 155 ASN A CA 1
ATOM 1292 C C . ASN A 1 155 ? -19.640 -8.435 32.027 1.00 37.84 155 ASN A C 1
ATOM 1294 O O . ASN A 1 155 ? -19.035 -7.474 32.550 1.00 37.84 155 ASN A O 1
#

Organism: NCBI:txid152421